Protein AF-A0A9D9EHE6-F1 (afdb_monomer_lite)

Structure (mmCIF, N/CA/C/O backbone):
data_AF-A0A9D9EHE6-F1
#
_entry.id   AF-A0A9D9EHE6-F1
#
loop_
_atom_site.group_PDB
_atom_site.id
_atom_site.type_symbol
_atom_site.label_atom_id
_atom_site.label_alt_id
_atom_site.label_comp_id
_atom_site.label_asym_id
_atom_site.label_entity_id
_atom_site.label_seq_id
_atom_site.pdbx_PDB_ins_code
_atom_site.Cartn_x
_atom_site.Cartn_y
_atom_site.Cartn_z
_atom_site.occupancy
_atom_site.B_iso_or_equiv
_atom_site.auth_seq_id
_atom_site.auth_comp_id
_atom_site.auth_asym_id
_atom_site.auth_atom_id
_atom_site.pdbx_PDB_model_num
ATOM 1 N N . SER A 1 1 ? -7.968 -6.931 4.439 1.00 88.50 1 SER A N 1
ATOM 2 C CA . SER A 1 1 ? -8.649 -7.678 3.359 1.00 88.50 1 SER A CA 1
ATOM 3 C C . SER A 1 1 ? -9.448 -8.813 3.971 1.00 88.50 1 SER A C 1
ATOM 5 O O . SER A 1 1 ? -9.457 -8.929 5.190 1.00 88.50 1 SER A O 1
ATOM 7 N N . GLU A 1 2 ? -10.095 -9.658 3.167 1.00 90.81 2 GLU A N 1
ATOM 8 C CA . GLU A 1 2 ? -10.787 -10.851 3.674 1.00 90.81 2 GLU A CA 1
ATOM 9 C C . GLU A 1 2 ? -9.876 -11.668 4.615 1.00 90.81 2 GLU A C 1
ATOM 11 O O . GLU A 1 2 ? -8.688 -11.856 4.326 1.00 90.81 2 GLU A O 1
ATOM 16 N N . GLY A 1 3 ? -10.425 -12.082 5.763 1.00 89.69 3 GLY A N 1
ATOM 17 C CA . GLY A 1 3 ? -9.727 -12.850 6.801 1.00 89.69 3 GLY A CA 1
ATOM 18 C C . GLY A 1 3 ? -8.759 -12.060 7.694 1.00 89.69 3 GLY A C 1
ATOM 19 O O . GLY A 1 3 ? -8.205 -12.636 8.627 1.00 89.69 3 GLY A O 1
ATOM 20 N N . GLU A 1 4 ? -8.548 -10.767 7.442 1.00 89.81 4 GLU A N 1
ATOM 21 C CA . GLU A 1 4 ? -7.688 -9.909 8.265 1.00 89.81 4 GLU A CA 1
ATOM 22 C C . GLU A 1 4 ? -8.511 -9.095 9.273 1.00 89.81 4 GLU A C 1
ATOM 24 O O . GLU A 1 4 ? -9.650 -8.731 8.973 1.00 89.81 4 GLU A O 1
ATOM 29 N N . PRO A 1 5 ? -7.950 -8.768 10.453 1.00 90.06 5 PRO A N 1
ATOM 30 C CA . PRO A 1 5 ? -8.651 -7.954 11.437 1.00 90.06 5 PRO A CA 1
ATOM 31 C C . PRO A 1 5 ? -8.950 -6.555 10.891 1.00 90.06 5 PRO A C 1
ATOM 33 O O . PRO A 1 5 ? -8.121 -5.938 10.210 1.00 90.06 5 PRO A O 1
ATOM 36 N N . PHE A 1 6 ? -10.130 -6.039 11.232 1.00 91.25 6 PHE A N 1
ATOM 37 C CA . PHE A 1 6 ? -10.508 -4.672 10.907 1.00 91.25 6 PHE A CA 1
ATOM 38 C C . PHE A 1 6 ? -9.662 -3.656 11.671 1.00 91.25 6 PHE A C 1
ATOM 40 O O . PHE A 1 6 ? -9.198 -3.893 12.787 1.00 91.25 6 PHE A O 1
ATOM 47 N N . ARG A 1 7 ? -9.482 -2.494 11.043 1.00 88.94 7 ARG A N 1
ATOM 48 C CA . ARG A 1 7 ? -8.862 -1.322 11.655 1.00 88.94 7 ARG A CA 1
ATOM 49 C C . ARG A 1 7 ? -9.944 -0.313 11.979 1.00 88.94 7 ARG A C 1
ATOM 51 O O . ARG A 1 7 ? -10.607 0.201 11.079 1.00 88.94 7 ARG A O 1
ATOM 58 N N . GLU A 1 8 ? -10.105 -0.045 13.263 1.00 90.00 8 GLU A N 1
ATOM 59 C CA . GLU A 1 8 ? -11.092 0.909 13.744 1.00 90.00 8 GLU A CA 1
ATOM 60 C C . GLU A 1 8 ? -10.728 2.350 13.355 1.00 90.00 8 GLU A C 1
ATOM 62 O O . GLU A 1 8 ? -9.567 2.689 13.124 1.00 90.00 8 GLU A O 1
ATOM 67 N N . GLY A 1 9 ? -11.741 3.216 13.283 1.00 86.56 9 GLY A N 1
ATOM 68 C CA . GLY A 1 9 ? -11.553 4.658 13.098 1.00 86.56 9 GLY A CA 1
ATOM 69 C C . GLY A 1 9 ? -11.189 5.112 11.680 1.00 86.56 9 GLY A C 1
ATOM 70 O O . GLY A 1 9 ? -10.895 6.291 11.492 1.00 86.56 9 GLY A O 1
ATOM 71 N N . LEU A 1 10 ? -11.216 4.220 10.682 1.00 86.56 10 LEU A N 1
ATOM 72 C CA . LEU A 1 10 ? -10.920 4.569 9.283 1.00 86.56 10 LEU A CA 1
ATOM 73 C C . LEU A 1 10 ? -12.165 4.917 8.450 1.00 86.56 10 LEU A C 1
ATOM 75 O O . LEU A 1 10 ? -12.055 5.634 7.455 1.00 86.56 10 LEU A O 1
ATOM 79 N N . VAL A 1 11 ? -13.348 4.448 8.854 1.00 88.25 11 VAL A N 1
ATOM 80 C CA . VAL A 1 11 ? -14.632 4.813 8.235 1.00 88.25 11 VAL A CA 1
ATOM 81 C C . VAL A 1 11 ? -15.223 5.981 9.018 1.00 88.25 11 VAL A C 1
ATOM 83 O O . VAL A 1 11 ? -15.532 5.852 10.200 1.00 88.25 11 VAL A O 1
ATOM 86 N N . LEU A 1 12 ? -15.339 7.142 8.372 1.00 87.88 12 LEU A N 1
ATOM 87 C CA . LEU A 1 12 ? -15.741 8.391 9.021 1.00 87.88 12 LEU A CA 1
ATOM 88 C C . LEU A 1 12 ? -17.043 8.928 8.426 1.00 87.88 12 LEU A C 1
ATOM 90 O O . LEU A 1 12 ? -17.148 9.105 7.210 1.00 87.88 12 LEU A O 1
ATOM 94 N N . ASP A 1 13 ? -18.004 9.267 9.288 1.00 87.00 13 ASP A N 1
ATOM 95 C CA . ASP A 1 13 ? -19.192 10.010 8.871 1.00 87.00 13 ASP A CA 1
ATOM 96 C C . ASP A 1 13 ? -18.834 11.482 8.616 1.00 87.00 13 ASP A C 1
ATOM 98 O O . ASP A 1 13 ? -18.134 12.137 9.391 1.00 87.00 13 ASP A O 1
ATOM 102 N N . ARG A 1 14 ? -19.324 12.005 7.493 1.00 88.06 14 ARG A N 1
ATOM 103 C CA . ARG A 1 14 ? -19.120 13.388 7.046 1.00 88.06 14 ARG A CA 1
ATOM 104 C C . ARG A 1 14 ? -20.412 14.204 7.066 1.00 88.06 14 ARG A C 1
ATOM 106 O O . ARG A 1 14 ? -20.397 15.366 6.657 1.00 88.06 14 ARG A O 1
ATOM 113 N N . LYS A 1 15 ? -21.539 13.616 7.477 1.00 89.38 15 LYS A N 1
ATOM 114 C CA . LYS A 1 15 ? -22.827 14.308 7.568 1.00 89.38 15 LYS A CA 1
ATOM 115 C C . LYS A 1 15 ? -22.874 15.165 8.825 1.00 89.38 15 LYS A C 1
ATOM 117 O O . LYS A 1 15 ? -22.524 14.719 9.910 1.00 89.38 15 LYS A O 1
ATOM 122 N N . ALA A 1 16 ? -23.366 16.397 8.692 1.00 86.50 16 ALA A N 1
ATOM 123 C CA . ALA A 1 16 ? -23.604 17.259 9.845 1.00 86.50 16 ALA A CA 1
ATOM 124 C C . ALA A 1 16 ? -24.513 16.539 10.870 1.00 86.50 16 ALA A C 1
ATOM 126 O O . ALA A 1 16 ? -25.533 15.977 10.462 1.00 86.50 16 ALA A O 1
ATOM 127 N N . PRO A 1 17 ? -24.189 16.555 12.178 1.00 90.62 17 PRO A N 1
ATOM 128 C CA . PRO A 1 17 ? -23.197 17.407 12.843 1.00 90.62 17 PRO A CA 1
ATOM 129 C C . PRO A 1 17 ? -21.784 16.802 12.985 1.00 90.62 17 PRO A C 1
ATOM 131 O O . PRO A 1 17 ? -20.968 17.384 13.697 1.00 90.62 17 PRO A O 1
ATOM 134 N N . ALA A 1 18 ? -21.481 15.659 12.360 1.00 89.00 18 ALA A N 1
ATOM 135 C CA . ALA A 1 18 ? -20.171 15.019 12.467 1.00 89.00 18 ALA A CA 1
ATOM 136 C C . ALA A 1 18 ? -19.052 15.929 11.929 1.00 89.00 18 ALA A C 1
ATOM 138 O O . ALA A 1 18 ? -19.179 16.552 10.871 1.00 89.00 18 ALA A O 1
ATOM 139 N N . LEU A 1 19 ? -17.946 15.998 12.672 1.00 87.81 19 LEU A N 1
ATOM 140 C CA . LEU A 1 19 ? -16.736 16.722 12.293 1.00 87.81 19 LEU A CA 1
ATOM 141 C C . LEU A 1 19 ? -15.590 15.727 12.138 1.00 87.81 19 LEU A C 1
ATOM 143 O O . LEU A 1 19 ? -15.353 14.905 13.020 1.00 87.81 19 LEU A O 1
ATOM 147 N N . VAL A 1 20 ? -14.859 15.837 11.029 1.00 86.94 20 VAL A N 1
ATOM 148 C CA . VAL A 1 20 ? -13.653 15.046 10.778 1.00 86.94 20 VAL A CA 1
ATOM 149 C C . VAL A 1 20 ? -12.431 15.871 11.159 1.00 86.94 20 VAL A C 1
ATOM 151 O O . VAL A 1 20 ? -12.185 16.934 10.585 1.00 86.94 20 VAL A O 1
ATOM 154 N N . SER A 1 21 ? -11.657 15.370 12.119 1.00 84.62 21 SER A N 1
ATOM 155 C CA . SER A 1 21 ? -10.369 15.951 12.491 1.00 84.62 21 SER A CA 1
ATOM 156 C C . SER A 1 21 ? -9.327 15.606 11.435 1.00 84.62 21 SER A C 1
ATOM 158 O O . SER A 1 21 ? -8.987 14.440 11.252 1.00 84.62 21 SER A O 1
ATOM 160 N N . ILE A 1 22 ? -8.810 16.623 10.749 1.00 81.31 22 ILE A N 1
ATOM 161 C CA . ILE A 1 22 ? -7.731 16.461 9.773 1.00 81.31 22 ILE A CA 1
ATOM 162 C C . ILE A 1 22 ? -6.432 16.909 10.445 1.00 81.31 22 ILE A C 1
ATOM 164 O O . ILE A 1 22 ? -6.321 18.084 10.812 1.00 81.31 22 ILE A O 1
ATOM 168 N N . PRO A 1 23 ? -5.459 16.008 10.650 1.00 81.38 23 PRO A N 1
ATOM 169 C CA . PRO A 1 23 ? -4.185 16.393 11.228 1.00 81.38 23 PRO A CA 1
ATOM 170 C C . PRO A 1 23 ? -3.407 17.282 10.245 1.00 81.38 23 PRO A C 1
ATOM 172 O O . PRO A 1 23 ? -3.470 17.101 9.032 1.00 81.38 23 PRO A O 1
ATOM 175 N N . TYR A 1 24 ? -2.662 18.254 10.774 1.00 84.75 24 TYR A N 1
ATOM 17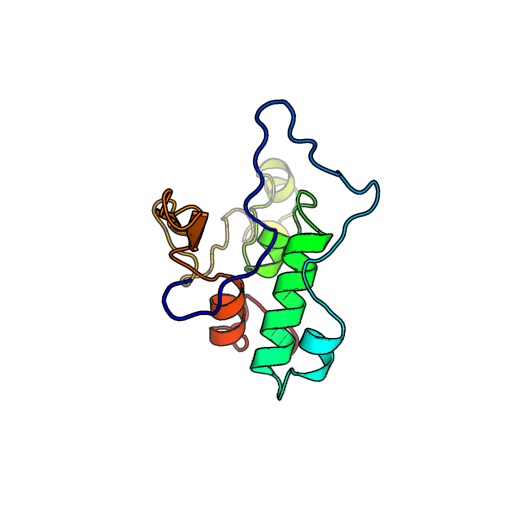6 C CA . TYR A 1 24 ? -1.803 19.138 9.971 1.00 84.75 24 TYR A CA 1
ATOM 177 C C . TYR A 1 24 ? -0.430 18.516 9.654 1.00 84.75 24 TYR A C 1
ATOM 179 O O . TYR A 1 24 ? 0.348 19.091 8.898 1.00 84.75 24 TYR A O 1
ATOM 187 N N . VAL A 1 25 ? -0.131 17.355 10.244 1.00 85.56 25 VAL A N 1
ATOM 188 C CA . VAL A 1 25 ? 1.049 16.524 9.973 1.00 85.56 25 VAL A CA 1
ATOM 189 C C . VAL A 1 25 ? 0.555 15.146 9.562 1.00 85.56 25 VAL A C 1
ATOM 191 O O . VAL A 1 25 ? -0.417 14.654 10.138 1.00 85.56 25 VAL A O 1
ATOM 194 N N . SER A 1 26 ? 1.225 14.518 8.598 1.00 85.25 26 SER A N 1
ATOM 195 C CA . SER A 1 26 ? 0.954 13.129 8.234 1.00 85.25 26 SER A CA 1
ATOM 196 C C . SER A 1 26 ? 1.043 12.219 9.461 1.00 85.25 26 SER A C 1
ATOM 198 O O . SER A 1 26 ? 1.992 12.300 10.243 1.00 85.25 26 SER A O 1
ATOM 200 N N . GLY A 1 27 ? 0.038 11.364 9.629 1.00 86.75 27 GLY A N 1
ATOM 201 C CA . GLY A 1 27 ? -0.057 10.408 10.727 1.00 86.75 27 GLY A CA 1
ATOM 202 C C . GLY A 1 27 ? -0.103 8.969 10.226 1.00 86.75 27 GLY A C 1
ATOM 203 O O . GLY A 1 27 ? -0.087 8.710 9.025 1.00 86.75 27 GLY A O 1
ATOM 204 N N . THR A 1 28 ? -0.182 8.033 11.165 1.00 91.12 28 THR A N 1
ATOM 205 C CA . THR A 1 28 ? -0.376 6.607 10.894 1.00 91.12 28 THR A CA 1
ATOM 206 C C . THR A 1 28 ? -1.422 6.045 11.854 1.00 91.12 28 THR A C 1
ATOM 208 O O . THR A 1 28 ? -1.554 6.528 12.978 1.00 91.12 28 THR A O 1
ATOM 211 N N . SER A 1 29 ? -2.172 5.039 11.404 1.00 90.81 29 SER A N 1
ATOM 212 C CA . SER A 1 29 ? -3.060 4.226 12.240 1.00 90.81 29 SER A CA 1
ATOM 213 C C . SER A 1 29 ? -2.290 3.247 13.131 1.00 90.81 29 SER A C 1
ATOM 215 O O . SER A 1 29 ? -2.878 2.610 14.003 1.00 90.81 29 SER A O 1
ATOM 217 N N . VAL A 1 30 ? -0.979 3.099 12.914 1.00 93.06 30 VAL A N 1
ATOM 218 C CA . VAL A 1 30 ? -0.120 2.194 13.676 1.00 93.06 30 VAL A CA 1
ATOM 219 C C . VAL A 1 30 ? 0.122 2.723 15.088 1.00 93.06 30 VAL A C 1
ATOM 221 O O . VAL A 1 30 ? 0.542 3.863 15.279 1.00 93.06 30 VAL A O 1
ATOM 224 N N . THR A 1 31 ? -0.111 1.867 16.082 1.00 93.38 31 THR A N 1
ATOM 225 C CA . THR A 1 31 ? 0.109 2.163 17.503 1.00 93.38 31 THR A CA 1
ATOM 226 C C . THR A 1 31 ? 1.406 1.534 18.019 1.00 93.38 31 THR A C 1
ATOM 228 O O . THR A 1 31 ? 1.970 0.628 17.403 1.00 93.38 31 THR A O 1
ATOM 231 N N . GLU A 1 32 ? 1.873 1.972 19.190 1.00 95.50 32 GLU A N 1
ATOM 232 C CA . GLU A 1 32 ? 3.025 1.350 19.863 1.00 95.50 32 GLU A CA 1
ATOM 233 C C . GLU A 1 32 ? 2.781 -0.130 20.190 1.00 95.50 32 GLU A C 1
ATOM 235 O O . GLU A 1 32 ? 3.694 -0.943 20.071 1.00 95.50 32 GLU A O 1
ATOM 240 N N . GLU A 1 33 ? 1.545 -0.495 20.545 1.00 95.44 33 GLU A N 1
ATOM 241 C CA . GLU A 1 33 ? 1.156 -1.886 20.797 1.00 95.44 33 GLU A CA 1
ATOM 242 C C . GLU A 1 33 ? 1.295 -2.740 19.537 1.00 95.44 33 GLU A C 1
ATOM 244 O O . GLU A 1 33 ? 1.836 -3.839 19.596 1.00 9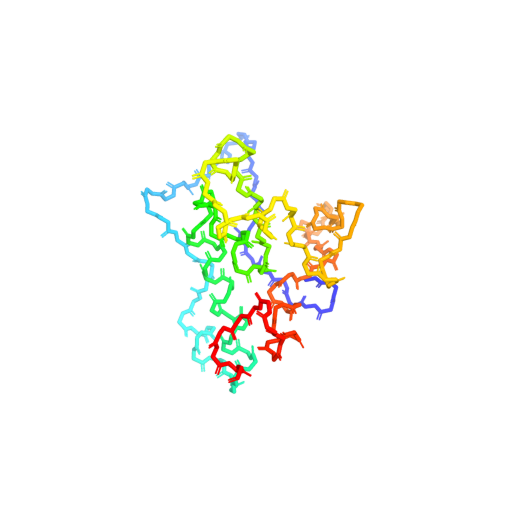5.44 33 GLU A O 1
ATOM 249 N N . MET A 1 34 ? 0.884 -2.214 18.379 1.00 94.19 34 MET A N 1
ATOM 250 C CA . MET A 1 34 ? 1.075 -2.906 17.108 1.00 94.19 34 MET A CA 1
ATOM 251 C C . MET A 1 34 ? 2.553 -3.127 16.801 1.00 94.19 34 MET A C 1
ATOM 253 O O . MET A 1 34 ? 2.922 -4.213 16.370 1.00 94.19 34 MET A O 1
ATOM 257 N N . ILE A 1 35 ? 3.400 -2.123 17.045 1.00 95.50 35 ILE A N 1
ATOM 258 C CA . ILE A 1 35 ? 4.851 -2.240 16.858 1.00 95.50 35 ILE A CA 1
ATOM 259 C C . ILE A 1 35 ? 5.416 -3.308 17.803 1.00 95.50 35 ILE A C 1
ATOM 261 O O . ILE A 1 35 ?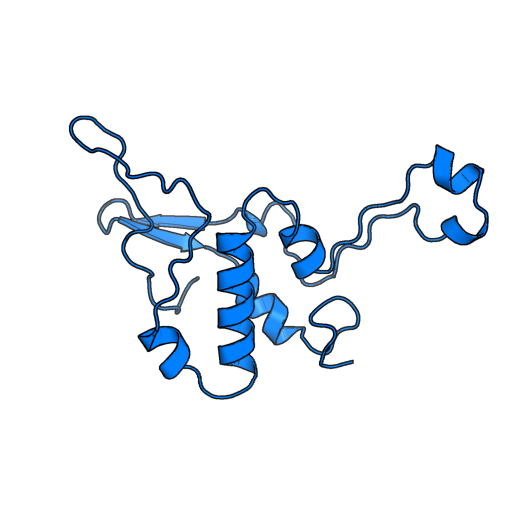 6.113 -4.216 17.354 1.00 95.50 35 ILE A O 1
ATOM 265 N N . GLY A 1 36 ? 5.080 -3.241 19.093 1.00 96.62 36 GLY A N 1
ATOM 266 C CA . GLY A 1 36 ? 5.531 -4.204 20.101 1.00 96.62 36 GLY A CA 1
ATOM 267 C C . GLY A 1 36 ? 4.976 -5.620 19.910 1.00 96.62 36 GLY A C 1
ATOM 268 O O . GLY A 1 36 ? 5.575 -6.573 20.403 1.00 96.62 36 GLY A O 1
ATOM 269 N N . GLY A 1 37 ? 3.857 -5.756 19.195 1.00 94.69 37 GLY A N 1
ATOM 270 C CA . GLY A 1 37 ? 3.213 -7.026 18.877 1.00 94.69 37 GLY A CA 1
ATOM 271 C C . GLY A 1 37 ? 3.751 -7.726 17.629 1.00 94.69 37 GLY A C 1
ATOM 272 O O . GLY A 1 37 ? 3.442 -8.899 17.439 1.00 94.69 37 GLY A O 1
ATOM 273 N N . THR A 1 38 ? 4.546 -7.052 16.789 1.00 95.56 38 THR A N 1
ATOM 274 C CA . THR A 1 38 ? 5.132 -7.695 15.600 1.00 95.56 38 THR A CA 1
ATOM 275 C C . THR A 1 38 ? 6.184 -8.737 15.965 1.00 95.56 38 THR A C 1
ATOM 277 O O . THR A 1 38 ? 7.027 -8.530 16.840 1.00 95.56 38 THR A O 1
ATOM 280 N N . SER A 1 39 ? 6.169 -9.860 15.250 1.00 95.56 39 SER A N 1
ATOM 281 C CA . SER A 1 39 ? 7.138 -10.938 15.381 1.00 95.56 39 SER A CA 1
ATOM 282 C C . SER A 1 39 ? 7.721 -11.333 14.026 1.00 95.56 39 SER A C 1
ATOM 284 O O . SER A 1 39 ? 7.025 -11.705 13.084 1.00 95.56 39 SER A O 1
ATOM 286 N N . GLY A 1 40 ? 9.049 -11.286 13.930 1.00 95.19 40 GLY A N 1
ATOM 287 C CA . GLY A 1 40 ? 9.765 -11.686 12.723 1.00 95.19 40 GLY A CA 1
ATOM 288 C C . GLY A 1 40 ? 9.683 -10.674 11.578 1.00 95.19 40 GLY A C 1
ATOM 289 O O . GLY A 1 40 ? 9.146 -9.572 11.696 1.00 95.19 40 GLY A O 1
ATOM 290 N N . ILE A 1 41 ? 10.297 -11.049 10.457 1.00 94.56 41 ILE A N 1
ATOM 291 C CA . ILE A 1 41 ? 10.545 -10.146 9.328 1.00 94.56 41 ILE A CA 1
ATOM 292 C C . ILE A 1 41 ? 9.240 -9.748 8.638 1.00 94.56 41 ILE A C 1
ATOM 294 O O . ILE A 1 41 ? 9.045 -8.575 8.339 1.00 94.56 41 ILE A O 1
ATOM 298 N N . ASP A 1 42 ? 8.347 -10.705 8.410 1.00 95.19 42 ASP A N 1
ATOM 299 C CA . ASP A 1 42 ? 7.180 -10.514 7.547 1.00 95.19 42 ASP A CA 1
ATOM 300 C C . ASP A 1 42 ? 6.152 -9.577 8.176 1.00 95.19 42 ASP A C 1
ATOM 302 O O . ASP A 1 42 ? 5.697 -8.634 7.529 1.00 95.19 42 ASP A O 1
ATOM 306 N N . GLU A 1 43 ? 5.853 -9.775 9.460 1.00 95.00 43 GLU A N 1
ATOM 307 C CA . GLU A 1 43 ? 4.947 -8.905 10.211 1.00 95.00 43 GLU A CA 1
ATOM 308 C C . GLU A 1 43 ? 5.527 -7.495 10.357 1.00 95.00 43 GLU A C 1
ATOM 310 O O . GLU A 1 43 ? 4.827 -6.505 10.135 1.00 95.00 43 GLU A O 1
ATOM 315 N N . THR A 1 44 ? 6.830 -7.397 10.645 1.00 95.50 44 THR A N 1
ATOM 316 C CA . THR A 1 44 ? 7.529 -6.107 10.742 1.00 95.50 44 THR A CA 1
ATOM 317 C C . THR A 1 44 ? 7.507 -5.364 9.404 1.00 95.50 44 THR A C 1
ATOM 319 O O . THR A 1 44 ? 7.248 -4.161 9.362 1.00 95.50 44 THR A O 1
ATOM 322 N N . LEU A 1 45 ? 7.743 -6.068 8.293 1.00 95.62 45 LEU A N 1
ATOM 323 C CA . LEU A 1 45 ? 7.763 -5.485 6.954 1.00 95.62 45 LEU A CA 1
ATOM 324 C C . LEU A 1 45 ? 6.357 -5.054 6.512 1.00 95.62 45 LEU A C 1
ATOM 326 O O . LEU A 1 45 ? 6.199 -3.959 5.971 1.00 95.62 45 LEU A O 1
ATOM 330 N N . ALA A 1 46 ? 5.330 -5.860 6.799 1.00 95.25 46 ALA A N 1
ATOM 331 C CA . ALA A 1 46 ? 3.938 -5.505 6.528 1.00 95.25 46 ALA A CA 1
ATOM 332 C C . ALA A 1 46 ? 3.526 -4.239 7.294 1.00 95.25 46 ALA A C 1
ATOM 334 O O . ALA A 1 46 ? 2.914 -3.337 6.712 1.00 95.25 46 ALA A O 1
ATOM 335 N N . LEU A 1 47 ? 3.902 -4.139 8.576 1.00 95.88 47 LEU A N 1
ATOM 336 C CA . LEU A 1 47 ? 3.629 -2.959 9.393 1.00 95.88 47 LEU A CA 1
ATOM 337 C C . LEU A 1 47 ? 4.396 -1.729 8.886 1.00 95.88 47 LEU A C 1
ATOM 339 O O . LEU A 1 47 ? 3.828 -0.641 8.800 1.00 95.88 47 LEU A O 1
ATOM 343 N N . LEU A 1 48 ? 5.659 -1.898 8.484 1.00 95.62 48 LEU A N 1
ATOM 344 C CA . LEU A 1 48 ? 6.468 -0.828 7.901 1.00 95.62 48 LEU A CA 1
ATOM 345 C C . LEU A 1 48 ? 5.841 -0.267 6.620 1.00 95.62 48 LEU A C 1
ATOM 347 O O . LEU A 1 48 ? 5.722 0.951 6.479 1.00 95.62 48 LEU A O 1
ATOM 351 N N . TYR A 1 49 ? 5.420 -1.128 5.691 1.00 96.25 49 TYR A N 1
ATOM 352 C CA . TYR A 1 49 ? 4.792 -0.675 4.448 1.00 96.25 49 TYR A CA 1
ATOM 353 C C . TYR A 1 49 ? 3.419 -0.048 4.666 1.00 96.25 49 TYR A C 1
ATOM 355 O O . TYR A 1 49 ? 3.060 0.870 3.927 1.00 96.25 49 TYR A O 1
ATOM 363 N N . LEU A 1 50 ? 2.688 -0.459 5.705 1.00 95.50 50 LEU A N 1
ATOM 364 C CA . LEU A 1 50 ? 1.480 0.245 6.111 1.00 95.50 50 LEU A CA 1
ATOM 365 C C . LEU A 1 50 ? 1.789 1.666 6.599 1.00 95.50 50 LEU A C 1
ATOM 367 O O . LEU A 1 50 ? 1.176 2.613 6.110 1.00 95.50 50 LEU A O 1
ATOM 371 N N . MET A 1 51 ? 2.761 1.835 7.502 1.00 95.44 51 MET A N 1
ATOM 372 C CA . MET A 1 51 ? 3.155 3.169 7.976 1.00 95.44 51 MET A CA 1
ATOM 373 C C . MET A 1 51 ? 3.583 4.062 6.811 1.00 95.44 51 MET A C 1
ATOM 375 O O . MET A 1 51 ? 3.166 5.212 6.726 1.00 95.44 51 MET A O 1
ATOM 379 N N . ARG A 1 52 ? 4.376 3.532 5.871 1.00 95.75 52 ARG A N 1
ATOM 380 C CA . ARG A 1 52 ? 4.782 4.271 4.666 1.00 95.75 52 ARG A CA 1
ATOM 381 C C . ARG A 1 52 ? 3.590 4.667 3.801 1.00 95.75 52 ARG A C 1
ATOM 383 O O . ARG A 1 52 ? 3.551 5.798 3.326 1.00 95.75 52 ARG A O 1
ATOM 390 N N . GLN A 1 53 ? 2.635 3.760 3.598 1.00 94.44 53 GLN A N 1
ATOM 391 C CA . GLN A 1 53 ? 1.426 4.037 2.827 1.00 94.44 53 GLN A CA 1
ATOM 392 C C . GLN A 1 53 ? 0.625 5.196 3.433 1.00 94.44 53 GLN A C 1
ATOM 394 O O . GLN A 1 53 ? 0.144 6.050 2.692 1.00 94.44 53 GLN A O 1
ATOM 399 N N . GLU A 1 54 ? 0.473 5.218 4.754 1.00 93.25 54 GLU A N 1
ATOM 400 C CA . GLU A 1 54 ? -0.326 6.224 5.456 1.00 93.25 54 GLU A CA 1
ATOM 401 C C . GLU A 1 54 ? 0.406 7.565 5.582 1.00 93.25 54 GLU A C 1
ATOM 403 O O . GLU A 1 54 ? -0.168 8.611 5.288 1.00 93.25 54 GLU A O 1
ATOM 408 N N . ILE A 1 55 ? 1.689 7.541 5.950 1.00 93.56 55 ILE A N 1
ATOM 409 C CA . ILE A 1 55 ? 2.486 8.755 6.166 1.00 93.56 55 ILE A CA 1
ATOM 410 C C . ILE A 1 55 ? 2.761 9.475 4.844 1.00 93.56 55 ILE A C 1
ATOM 412 O O . ILE A 1 55 ? 2.643 10.696 4.781 1.00 93.56 55 ILE A O 1
ATOM 416 N N . PHE A 1 56 ? 3.101 8.728 3.789 1.00 93.19 56 PHE A N 1
ATOM 417 C CA . PHE A 1 56 ? 3.441 9.282 2.474 1.00 93.19 56 PHE A CA 1
ATOM 418 C C . PHE A 1 56 ? 2.249 9.295 1.512 1.00 93.19 56 PHE A C 1
ATOM 420 O O . PHE A 1 56 ? 2.419 9.242 0.284 1.00 93.19 56 PHE A O 1
ATOM 427 N N . PHE A 1 57 ? 1.028 9.325 2.048 1.00 89.44 57 PHE A N 1
ATOM 428 C CA . PHE A 1 57 ? -0.164 9.426 1.223 1.00 89.44 57 PHE A CA 1
ATOM 429 C C . PHE A 1 57 ? -0.107 10.714 0.387 1.00 89.44 57 PHE A C 1
ATOM 431 O O . PHE A 1 57 ? 0.256 11.776 0.881 1.00 89.44 57 PHE A O 1
ATOM 438 N N . ALA A 1 58 ? -0.439 10.610 -0.902 1.00 87.81 58 ALA A N 1
ATOM 439 C CA . ALA A 1 58 ? -0.301 11.681 -1.899 1.00 87.81 58 ALA A CA 1
ATOM 440 C C . ALA A 1 58 ? 1.138 12.165 -2.213 1.00 87.81 58 ALA A C 1
ATOM 442 O O . ALA A 1 58 ? 1.299 13.093 -3.000 1.00 87.81 58 ALA A O 1
ATOM 443 N N . GLU A 1 59 ? 2.190 11.502 -1.719 1.00 90.81 59 GLU A N 1
ATOM 444 C CA . GLU A 1 59 ? 3.590 11.855 -2.032 1.00 90.81 59 GLU A CA 1
ATOM 445 C C . GLU A 1 59 ? 4.213 11.008 -3.160 1.00 90.81 59 GLU A C 1
ATOM 447 O O . GLU A 1 59 ? 5.424 11.023 -3.382 1.00 90.81 59 GLU A O 1
ATOM 452 N N . GLY A 1 60 ? 3.412 10.196 -3.856 1.00 88.94 60 GLY A N 1
ATOM 453 C CA . GLY A 1 60 ? 3.880 9.346 -4.960 1.00 88.94 60 GLY A CA 1
ATOM 454 C C . GLY A 1 60 ? 4.795 8.184 -4.542 1.00 88.94 60 GLY A C 1
ATOM 455 O O . GLY A 1 60 ? 5.246 7.420 -5.393 1.00 88.94 60 GLY A O 1
ATOM 456 N N . ARG A 1 61 ? 5.048 7.990 -3.240 1.00 93.25 61 ARG A N 1
ATOM 457 C CA . ARG A 1 61 ? 5.920 6.914 -2.734 1.00 93.25 61 ARG A CA 1
ATOM 458 C C . ARG A 1 61 ? 5.351 5.520 -2.953 1.00 93.25 61 ARG A C 1
ATOM 460 O O . ARG A 1 61 ? 6.120 4.584 -3.151 1.00 93.25 61 ARG A O 1
ATOM 467 N N . ARG A 1 62 ? 4.022 5.387 -2.994 1.00 94.69 62 ARG A N 1
ATOM 468 C CA . ARG A 1 62 ? 3.362 4.084 -3.134 1.00 94.69 62 ARG A CA 1
ATOM 469 C C . ARG A 1 62 ? 3.695 3.373 -4.448 1.00 94.69 62 ARG A C 1
ATOM 471 O O . ARG A 1 62 ? 3.822 2.158 -4.448 1.00 94.69 62 ARG A O 1
ATOM 478 N N . VAL A 1 63 ? 3.886 4.124 -5.534 1.00 93.12 63 VAL A N 1
ATOM 479 C CA . VAL A 1 63 ? 4.282 3.576 -6.844 1.00 93.12 63 VAL A CA 1
ATOM 480 C C . VAL A 1 63 ? 5.630 2.860 -6.727 1.00 93.12 63 VAL A C 1
ATOM 482 O O . VAL A 1 63 ? 5.757 1.710 -7.133 1.00 93.12 63 VAL A O 1
ATOM 485 N N . ALA A 1 64 ? 6.603 3.506 -6.080 1.00 92.44 64 ALA A N 1
ATOM 486 C CA . ALA A 1 64 ? 7.926 2.933 -5.857 1.00 92.44 64 ALA A CA 1
ATOM 487 C C . ALA A 1 64 ? 7.910 1.778 -4.841 1.00 92.44 64 ALA A C 1
ATOM 489 O O . ALA A 1 64 ? 8.592 0.782 -5.059 1.00 92.44 64 ALA A O 1
ATOM 490 N N . ASP A 1 65 ? 7.120 1.878 -3.765 1.00 94.75 65 ASP A N 1
ATOM 491 C CA . ASP A 1 65 ? 6.982 0.801 -2.769 1.00 94.75 65 ASP A CA 1
ATOM 492 C C . ASP A 1 65 ? 6.436 -0.495 -3.378 1.00 94.75 65 ASP A C 1
ATOM 494 O O . ASP A 1 65 ? 6.813 -1.582 -2.951 1.00 94.75 65 ASP A O 1
ATOM 498 N N . LEU A 1 66 ? 5.569 -0.370 -4.385 1.00 95.38 66 LEU A N 1
ATOM 499 C CA . LEU A 1 66 ? 5.001 -1.482 -5.146 1.00 95.38 66 LEU A CA 1
ATOM 500 C C . LEU A 1 66 ? 5.911 -1.982 -6.274 1.00 95.38 66 LEU A C 1
ATOM 502 O O . LEU A 1 66 ? 5.520 -2.893 -6.996 1.00 95.38 66 LEU A O 1
ATOM 506 N N . GLY A 1 67 ? 7.092 -1.386 -6.451 1.00 94.00 67 GLY A N 1
ATOM 507 C CA . GLY A 1 67 ? 8.044 -1.765 -7.493 1.00 94.00 67 GLY A CA 1
ATOM 508 C C . GLY A 1 67 ? 7.688 -1.267 -8.895 1.00 94.00 67 GLY A C 1
ATOM 509 O O . GLY A 1 67 ? 8.359 -1.631 -9.857 1.00 94.00 67 GLY A O 1
ATOM 510 N N . ILE A 1 68 ? 6.668 -0.415 -9.034 1.00 94.44 68 ILE A N 1
ATOM 511 C CA . ILE A 1 68 ? 6.275 0.150 -10.328 1.00 94.44 68 ILE A CA 1
ATOM 512 C C . ILE A 1 68 ? 7.305 1.206 -10.743 1.00 94.44 68 ILE A C 1
ATOM 514 O O . ILE A 1 68 ? 7.611 2.130 -9.981 1.00 94.44 68 ILE A O 1
ATOM 518 N N . ARG A 1 69 ? 7.825 1.101 -11.970 1.00 93.19 69 ARG A N 1
ATOM 519 C CA . ARG A 1 69 ? 8.721 2.103 -12.568 1.00 93.19 69 ARG A CA 1
ATOM 520 C C . ARG A 1 69 ? 8.030 2.764 -13.749 1.00 93.19 69 ARG A C 1
ATOM 522 O O . ARG A 1 69 ? 7.588 2.091 -14.677 1.00 93.19 69 ARG A O 1
ATOM 529 N N . LEU A 1 70 ? 7.925 4.087 -13.686 1.00 92.62 70 LEU A N 1
ATOM 530 C CA . LEU A 1 70 ? 7.364 4.886 -14.770 1.00 92.62 70 LEU A CA 1
ATOM 531 C C . LEU A 1 70 ? 8.417 5.085 -15.868 1.00 92.62 70 LEU A C 1
ATOM 533 O O . LEU A 1 70 ? 9.599 5.218 -15.537 1.00 92.62 70 LEU A O 1
ATOM 537 N N . PRO A 1 71 ? 7.999 5.119 -17.143 1.00 94.12 71 PRO A N 1
ATOM 538 C CA . PRO A 1 71 ? 8.919 5.300 -18.250 1.00 94.12 71 PRO A CA 1
ATOM 539 C C . PRO A 1 71 ? 9.541 6.698 -18.226 1.00 94.12 71 PRO A C 1
ATOM 541 O O . PRO A 1 71 ? 8.912 7.680 -17.821 1.00 94.12 71 PRO A O 1
ATOM 544 N N . VAL A 1 72 ? 10.780 6.783 -18.694 1.00 92.56 72 VAL A N 1
ATOM 545 C CA . VAL A 1 72 ? 11.469 8.037 -18.994 1.00 92.56 72 VAL A CA 1
ATOM 546 C C . VAL A 1 72 ? 10.760 8.721 -20.161 1.00 92.56 72 VAL A C 1
ATOM 548 O O . VAL A 1 72 ? 10.260 8.067 -21.077 1.00 92.56 72 VAL A O 1
ATOM 551 N N . CYS A 1 73 ? 10.717 10.053 -20.140 1.00 92.19 73 CYS A N 1
ATOM 552 C CA . CYS A 1 73 ? 10.144 10.824 -21.235 1.00 92.19 73 CYS A CA 1
ATOM 553 C C . CYS A 1 73 ? 10.865 10.505 -22.554 1.00 92.19 73 CYS A C 1
ATOM 555 O O . CYS A 1 73 ? 12.095 10.520 -22.609 1.00 92.19 73 CYS A O 1
ATOM 557 N N . GLU A 1 74 ? 10.114 10.294 -23.639 1.00 90.44 74 GLU A N 1
ATOM 558 C CA . GLU A 1 74 ? 10.676 9.977 -24.961 1.00 90.44 74 GLU A CA 1
ATOM 559 C C . GLU A 1 74 ? 11.719 11.008 -25.416 1.00 90.44 74 GLU A C 1
ATOM 561 O O . GLU A 1 74 ? 12.740 10.650 -25.999 1.00 90.44 74 GLU A O 1
ATOM 566 N N . VAL A 1 75 ? 11.506 12.292 -25.102 1.00 91.50 75 VAL A N 1
ATOM 567 C CA . VAL A 1 75 ? 12.453 13.371 -25.429 1.00 91.50 75 VAL A CA 1
ATOM 568 C C . VAL A 1 75 ? 13.753 13.236 -24.632 1.00 91.50 75 VAL A C 1
ATOM 570 O O . VAL A 1 75 ? 14.833 13.457 -25.177 1.00 91.50 75 VAL A O 1
ATOM 573 N N . GLU A 1 76 ? 13.682 12.870 -23.352 1.00 89.62 76 GLU A N 1
ATOM 574 C CA . GLU A 1 76 ? 14.870 12.657 -22.516 1.00 89.62 76 GLU A CA 1
ATOM 575 C C . GLU A 1 76 ? 15.634 11.404 -22.959 1.00 89.62 76 GLU A C 1
ATOM 577 O O . GLU A 1 76 ? 16.863 11.439 -23.081 1.00 89.62 76 GLU A O 1
ATOM 582 N N . ALA A 1 77 ? 14.905 10.331 -23.282 1.00 92.00 77 ALA A N 1
ATOM 583 C CA . ALA A 1 77 ? 15.461 9.083 -23.790 1.00 92.00 77 ALA A CA 1
ATOM 584 C C . ALA A 1 77 ? 16.128 9.260 -25.164 1.00 92.00 77 ALA A C 1
ATOM 586 O O . ALA A 1 77 ? 17.239 8.777 -25.374 1.00 92.00 77 ALA A O 1
ATOM 587 N N . ALA A 1 78 ? 15.524 10.033 -26.075 1.00 90.44 78 ALA A N 1
ATOM 588 C CA . ALA A 1 78 ? 16.099 10.331 -27.389 1.00 90.44 78 ALA A CA 1
ATOM 589 C C . ALA A 1 78 ? 17.451 11.062 -27.303 1.00 90.44 78 ALA A C 1
ATOM 591 O O . ALA A 1 78 ? 18.290 10.922 -28.193 1.00 90.44 78 ALA A O 1
ATOM 592 N N . ASN A 1 79 ? 17.674 11.825 -26.229 1.00 92.94 79 ASN A N 1
ATOM 593 C CA . ASN A 1 79 ? 18.920 12.553 -25.987 1.00 92.94 79 ASN A CA 1
ATOM 594 C C . ASN A 1 79 ? 19.915 11.788 -25.093 1.00 92.94 79 ASN A C 1
ATOM 596 O O . ASN A 1 79 ? 21.051 12.236 -24.932 1.00 92.94 79 ASN A O 1
ATOM 600 N N . THR A 1 80 ? 19.521 10.637 -24.536 1.00 92.94 80 THR A N 1
ATOM 601 C CA . THR A 1 80 ? 20.321 9.861 -23.579 1.00 92.94 80 THR A CA 1
ATOM 602 C C . THR A 1 80 ? 20.336 8.382 -23.978 1.00 92.94 80 THR A C 1
ATOM 604 O O . THR A 1 80 ? 19.453 7.634 -23.566 1.00 92.94 80 THR A O 1
ATOM 607 N N . PRO A 1 81 ? 21.348 7.903 -24.729 1.00 89.94 81 PRO A N 1
ATOM 608 C CA . PRO A 1 81 ? 21.381 6.520 -25.220 1.00 89.94 81 PRO A CA 1
ATOM 609 C C . PRO A 1 81 ? 21.281 5.449 -24.125 1.00 89.94 81 PRO A C 1
ATOM 611 O O . PRO A 1 81 ? 20.693 4.398 -24.348 1.00 89.94 81 PRO A O 1
ATOM 614 N N . SER A 1 82 ? 21.804 5.719 -22.924 1.00 92.44 82 SER A N 1
ATOM 615 C CA . SER A 1 82 ? 21.694 4.810 -21.774 1.00 92.44 82 SER A CA 1
ATOM 616 C C . SER A 1 82 ? 20.281 4.711 -21.194 1.00 92.44 82 SER A C 1
ATOM 618 O O . SER A 1 82 ? 20.068 3.923 -20.279 1.00 92.44 82 SER A O 1
ATOM 620 N N . ALA A 1 83 ? 19.340 5.531 -21.671 1.00 89.94 83 ALA A N 1
ATOM 621 C CA . ALA A 1 83 ? 17.953 5.525 -21.237 1.00 89.94 83 ALA A CA 1
ATOM 622 C C . ALA A 1 83 ? 17.005 4.779 -22.192 1.00 89.94 83 ALA A C 1
ATOM 624 O O . ALA A 1 83 ? 15.809 4.712 -21.919 1.00 89.94 83 ALA A O 1
ATOM 625 N N . ALA A 1 84 ? 17.529 4.213 -23.287 1.00 85.00 84 ALA A N 1
ATOM 626 C CA . ALA A 1 84 ? 16.730 3.544 -24.314 1.00 85.00 84 ALA A CA 1
ATOM 627 C C . ALA A 1 84 ? 15.871 2.394 -23.758 1.00 85.00 84 ALA A C 1
ATOM 629 O O . ALA A 1 84 ? 14.748 2.208 -24.215 1.00 85.00 84 ALA A O 1
ATOM 630 N N . ASP A 1 85 ? 16.359 1.688 -22.735 1.00 88.50 85 ASP A N 1
ATOM 631 C CA . ASP A 1 85 ? 15.659 0.553 -22.121 1.00 88.50 85 ASP A CA 1
ATOM 632 C C . ASP A 1 85 ? 14.617 0.970 -21.062 1.00 88.50 85 ASP A C 1
ATOM 634 O O . ASP A 1 85 ? 13.894 0.125 -20.543 1.00 88.50 85 ASP A O 1
ATOM 638 N N . TYR A 1 86 ? 14.506 2.264 -20.730 1.00 91.12 86 TYR A N 1
ATOM 639 C CA . TYR A 1 86 ? 13.587 2.768 -19.695 1.00 91.12 86 TYR A CA 1
ATOM 640 C C . TYR A 1 86 ? 12.390 3.533 -20.270 1.00 91.12 86 TYR A C 1
ATOM 642 O O . TYR A 1 86 ? 11.795 4.352 -19.574 1.00 91.12 86 TYR A O 1
ATOM 650 N N . ILE A 1 87 ? 12.037 3.305 -21.535 1.00 92.44 87 ILE A N 1
ATOM 651 C CA . ILE A 1 87 ? 10.889 3.956 -22.197 1.00 92.44 87 ILE A CA 1
ATOM 652 C C . ILE A 1 87 ? 9.572 3.190 -22.021 1.00 92.44 87 ILE A C 1
ATOM 654 O O . ILE A 1 87 ? 8.511 3.692 -22.385 1.00 92.44 87 ILE A O 1
ATOM 658 N N . GLU A 1 88 ? 9.625 1.992 -21.441 1.00 92.94 88 GLU A N 1
ATOM 659 C CA . GLU A 1 88 ? 8.453 1.191 -21.097 1.00 92.94 88 GLU A CA 1
ATOM 660 C C . GLU A 1 88 ? 8.228 1.188 -19.583 1.00 92.94 88 GLU A C 1
ATOM 662 O O . GLU A 1 88 ? 9.167 1.234 -18.787 1.00 92.94 88 GLU A O 1
ATOM 667 N N . ALA A 1 89 ? 6.959 1.153 -19.174 1.00 93.38 89 ALA A N 1
ATOM 668 C CA . ALA A 1 89 ? 6.617 1.031 -17.766 1.00 93.38 89 ALA A CA 1
ATOM 669 C C . ALA A 1 89 ? 6.936 -0.385 -17.273 1.00 93.38 89 ALA A C 1
ATOM 671 O O . ALA A 1 89 ? 6.505 -1.368 -17.875 1.00 93.38 89 ALA A O 1
ATOM 672 N N . LEU A 1 90 ? 7.607 -0.486 -16.128 1.00 93.56 90 LEU A N 1
ATOM 673 C CA . LEU A 1 90 ? 7.751 -1.751 -15.420 1.00 93.56 90 LEU A CA 1
ATOM 674 C C . LEU A 1 90 ? 6.625 -1.855 -14.397 1.00 93.56 90 LEU A C 1
ATOM 676 O O . LEU A 1 90 ? 6.556 -1.066 -13.453 1.00 93.56 90 LEU A O 1
ATOM 680 N N . ILE A 1 91 ? 5.752 -2.841 -14.585 1.00 94.06 91 ILE A N 1
ATOM 681 C CA . ILE A 1 91 ? 4.677 -3.176 -13.650 1.00 94.06 91 ILE A CA 1
ATOM 682 C C . ILE A 1 91 ? 4.920 -4.611 -13.178 1.00 94.06 91 ILE A C 1
ATOM 684 O O . ILE A 1 91 ? 4.835 -5.527 -14.000 1.00 94.06 91 ILE A O 1
ATOM 688 N N . PRO A 1 92 ? 5.223 -4.835 -11.887 1.00 95.56 92 PRO A N 1
ATOM 689 C CA . PRO A 1 92 ? 5.420 -6.187 -11.381 1.00 95.56 92 PRO A CA 1
ATOM 690 C C . PRO A 1 92 ? 4.178 -7.059 -11.594 1.00 95.56 92 PRO A C 1
ATOM 692 O O . PRO A 1 92 ? 3.045 -6.599 -11.452 1.00 95.56 92 PRO A O 1
ATOM 695 N N . SER A 1 93 ? 4.381 -8.336 -11.916 1.00 95.56 93 SER A N 1
ATOM 696 C CA . SER A 1 93 ? 3.299 -9.256 -12.307 1.00 95.56 93 SER A CA 1
ATOM 697 C C . SER A 1 93 ? 2.281 -9.542 -11.198 1.00 95.56 93 SER A C 1
ATOM 699 O O . SER A 1 93 ? 1.162 -9.961 -11.483 1.00 95.56 93 SER A O 1
ATOM 701 N N . PHE A 1 94 ? 2.655 -9.301 -9.939 1.00 95.44 94 PHE A N 1
ATOM 702 C CA . PHE A 1 94 ? 1.787 -9.435 -8.768 1.00 95.44 94 PHE A CA 1
ATOM 703 C C . PHE A 1 94 ? 0.886 -8.212 -8.522 1.00 95.44 94 PHE A C 1
ATOM 705 O O . PHE A 1 94 ? 0.072 -8.234 -7.598 1.00 95.44 94 PHE A O 1
ATOM 712 N N . ILE A 1 95 ? 1.003 -7.141 -9.317 1.00 96.06 95 ILE A N 1
ATOM 713 C CA . ILE A 1 95 ? 0.068 -6.012 -9.255 1.00 96.06 95 ILE A CA 1
ATOM 714 C C . ILE A 1 95 ? -1.256 -6.422 -9.916 1.00 96.06 95 ILE A C 1
ATOM 716 O O . ILE A 1 95 ? -1.265 -6.790 -11.095 1.00 96.06 95 ILE A O 1
ATOM 720 N N . PRO A 1 96 ? -2.393 -6.354 -9.200 1.00 95.38 96 PRO A N 1
ATOM 721 C CA . PRO A 1 96 ? -3.668 -6.776 -9.755 1.00 95.38 96 PRO A CA 1
ATOM 722 C C . PRO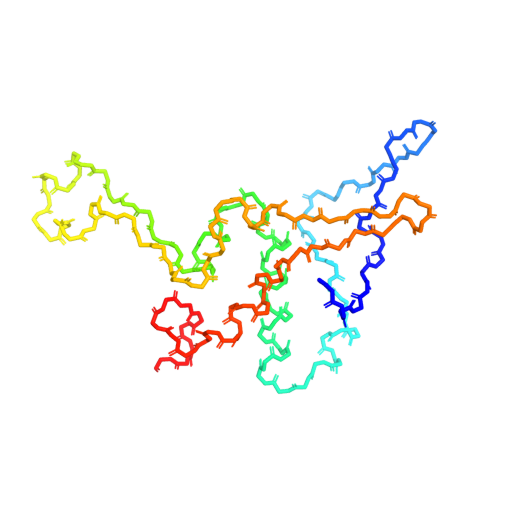 A 1 96 ? -4.127 -5.816 -10.861 1.00 95.38 96 PRO A C 1
ATOM 724 O O . PRO A 1 96 ? -4.207 -4.600 -10.675 1.00 95.38 96 PRO A O 1
ATOM 727 N N . LEU A 1 97 ? -4.451 -6.387 -12.023 1.00 92.25 97 LEU A N 1
ATOM 728 C CA . LEU A 1 97 ? -4.952 -5.662 -13.193 1.00 92.25 97 LEU A CA 1
ATOM 729 C C . LEU A 1 97 ? -6.443 -5.307 -13.045 1.00 92.25 97 LEU A C 1
ATOM 731 O O . LEU A 1 97 ? -7.086 -5.656 -12.056 1.00 92.25 97 LEU A O 1
ATOM 735 N N . ASN A 1 98 ? -7.010 -4.629 -14.051 1.00 93.19 98 ASN A N 1
ATOM 736 C CA . ASN A 1 98 ? -8.442 -4.303 -14.134 1.00 93.19 98 ASN A CA 1
ATOM 737 C C . ASN A 1 98 ? -8.979 -3.566 -12.895 1.00 93.19 98 ASN A C 1
ATOM 739 O O . ASN A 1 98 ? -10.033 -3.919 -12.373 1.00 93.19 98 ASN A O 1
ATOM 743 N N . TYR A 1 99 ? -8.241 -2.557 -12.420 1.00 91.94 99 TYR A N 1
ATOM 744 C CA . TYR A 1 99 ? -8.581 -1.781 -11.218 1.00 91.94 99 TYR A CA 1
ATOM 745 C C . TYR A 1 99 ? -8.650 -2.615 -9.930 1.00 91.94 99 TYR A C 1
ATOM 747 O O . TYR A 1 99 ? -9.245 -2.184 -8.948 1.00 91.94 99 TYR A O 1
ATOM 755 N N . GLY A 1 100 ? -8.022 -3.796 -9.891 1.00 94.06 100 GLY A N 1
ATOM 756 C CA . GLY A 1 100 ? -8.059 -4.656 -8.710 1.00 94.06 100 GLY A CA 1
ATOM 757 C C . GLY A 1 100 ? -7.511 -3.979 -7.451 1.00 94.06 100 GLY A C 1
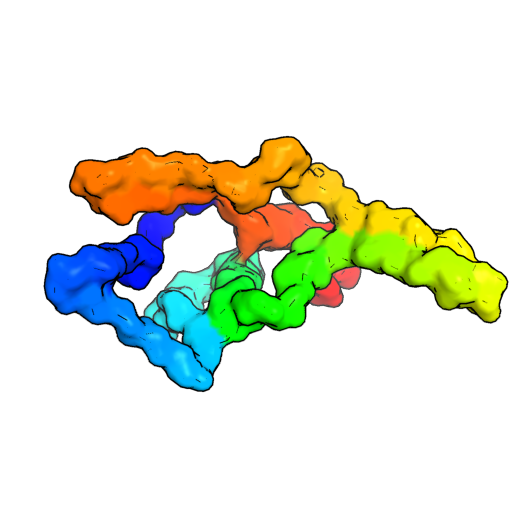ATOM 758 O O . GLY A 1 100 ? -8.039 -4.209 -6.369 1.00 94.06 100 GLY A O 1
ATOM 759 N N . MET A 1 101 ? -6.534 -3.074 -7.584 1.00 92.50 101 MET A N 1
ATOM 760 C CA . MET A 1 101 ? -6.031 -2.279 -6.452 1.00 92.50 101 MET A CA 1
ATOM 761 C C . MET A 1 101 ? -7.106 -1.396 -5.798 1.00 92.50 101 MET A C 1
ATOM 763 O O . MET A 1 101 ? -7.024 -1.147 -4.599 1.00 92.50 101 MET A O 1
ATOM 767 N N . ASP A 1 102 ? -8.112 -0.965 -6.563 1.00 93.75 102 ASP A N 1
ATOM 768 C CA . ASP A 1 102 ? -9.218 -0.119 -6.097 1.00 93.75 102 ASP A CA 1
ATOM 769 C C . ASP A 1 102 ? -10.457 -0.945 -5.713 1.00 93.75 102 ASP A C 1
ATOM 771 O O . ASP A 1 102 ? -11.496 -0.392 -5.357 1.00 93.75 102 ASP A O 1
ATOM 775 N N . SER A 1 103 ? -10.384 -2.276 -5.801 1.00 96.31 103 SER A N 1
ATOM 776 C CA . SER A 1 103 ? -11.518 -3.153 -5.526 1.00 96.31 103 SER A CA 1
ATOM 777 C C . SER A 1 103 ? -11.716 -3.333 -4.022 1.00 96.31 103 SER A C 1
ATOM 779 O O . SER A 1 103 ? -10.839 -3.838 -3.316 1.00 96.31 103 SER A O 1
ATOM 781 N N . PHE A 1 104 ? -12.905 -2.993 -3.534 1.00 96.12 104 PHE A N 1
ATOM 782 C CA . PHE A 1 104 ? -13.335 -3.219 -2.157 1.00 96.12 104 PHE A CA 1
ATOM 783 C C . PHE A 1 104 ? -14.837 -3.510 -2.092 1.00 96.12 104 PHE A C 1
ATOM 785 O O . PHE A 1 104 ? -15.594 -3.156 -2.997 1.00 96.12 104 PHE A O 1
ATOM 792 N N . THR A 1 105 ? -15.266 -4.146 -1.008 1.00 96.69 105 THR A N 1
ATOM 793 C CA . THR A 1 105 ? -16.673 -4.306 -0.631 1.00 96.69 105 THR A CA 1
ATOM 794 C C . THR A 1 105 ? -16.950 -3.533 0.650 1.00 96.69 105 THR A C 1
ATOM 796 O O . THR A 1 105 ? -16.042 -3.296 1.450 1.00 96.69 105 THR A O 1
ATOM 799 N N . MET A 1 106 ? -18.205 -3.142 0.845 1.00 95.12 106 MET A N 1
ATOM 800 C CA . MET A 1 106 ? -18.650 -2.404 2.021 1.00 95.12 106 MET A CA 1
ATOM 801 C C . MET A 1 106 ? -19.899 -3.066 2.595 1.00 95.12 106 MET A C 1
ATOM 803 O O . MET A 1 106 ? -20.798 -3.436 1.840 1.00 95.12 106 MET A O 1
ATOM 807 N N . ASP A 1 107 ? -19.921 -3.211 3.913 1.00 94.44 107 ASP A N 1
ATOM 808 C CA . ASP A 1 107 ? -21.110 -3.527 4.694 1.00 94.44 107 ASP A CA 1
ATOM 809 C C . ASP A 1 107 ? -21.545 -2.243 5.409 1.00 94.44 107 ASP A C 1
ATOM 811 O O . ASP A 1 107 ? -20.866 -1.762 6.318 1.00 94.44 107 ASP A O 1
ATOM 815 N N . ASP A 1 108 ? -22.651 -1.657 4.951 1.00 89.88 108 ASP A N 1
ATOM 816 C CA . ASP A 1 108 ? -23.178 -0.397 5.481 1.00 89.88 108 ASP A CA 1
ATOM 817 C C . ASP A 1 108 ? -23.765 -0.546 6.890 1.00 89.88 108 ASP A C 1
ATOM 819 O O . ASP A 1 108 ? -23.718 0.402 7.676 1.00 89.88 108 ASP A O 1
ATOM 823 N N . ASP A 1 109 ? -24.305 -1.724 7.217 1.00 90.75 109 ASP A N 1
ATOM 824 C CA . ASP A 1 109 ? -24.939 -1.983 8.510 1.00 90.75 109 ASP A CA 1
ATOM 825 C C . ASP A 1 109 ? -23.871 -2.175 9.596 1.00 90.75 109 ASP A C 1
ATOM 827 O O . ASP A 1 109 ? -24.009 -1.663 10.710 1.00 90.75 109 ASP A O 1
ATOM 831 N N . ALA A 1 110 ? -22.782 -2.871 9.256 1.00 90.94 110 ALA A N 1
ATOM 832 C CA . ALA A 1 110 ? -21.628 -3.058 10.134 1.00 90.94 110 ALA A CA 1
ATOM 833 C C . ALA A 1 110 ? -20.628 -1.885 10.092 1.00 90.94 110 ALA A C 1
ATOM 835 O O . ALA A 1 110 ? -19.780 -1.772 10.976 1.00 90.94 110 ALA A O 1
ATOM 836 N N . MET A 1 111 ? -20.736 -0.993 9.098 1.00 90.06 111 MET A N 1
ATOM 837 C CA . MET A 1 111 ? -19.751 0.055 8.786 1.00 90.06 111 MET A CA 1
ATOM 838 C C . MET A 1 111 ? -18.343 -0.508 8.529 1.00 90.06 111 MET A C 1
ATOM 840 O O . MET A 1 111 ? -17.330 0.068 8.932 1.00 90.06 111 MET A O 1
ATOM 844 N N . GLU A 1 112 ? -18.279 -1.637 7.827 1.00 93.62 112 GLU A N 1
ATOM 845 C CA . GLU A 1 112 ? -17.047 -2.369 7.543 1.00 93.62 112 GLU A CA 1
ATOM 846 C C . GLU A 1 112 ? -16.658 -2.245 6.067 1.00 93.62 112 GLU A C 1
ATOM 848 O O . GLU A 1 112 ? -17.489 -2.355 5.166 1.00 93.62 112 GLU A O 1
ATOM 853 N N . VAL A 1 113 ? -15.363 -2.052 5.798 1.00 95.56 113 VAL A N 1
ATOM 854 C CA . VAL A 1 113 ? -14.810 -2.019 4.437 1.00 95.56 113 VAL A CA 1
ATOM 855 C C . VAL A 1 113 ? -13.772 -3.119 4.290 1.00 95.56 113 VAL A C 1
ATOM 857 O O . VAL A 1 113 ? -12.787 -3.168 5.027 1.00 95.56 113 VAL A O 1
ATOM 860 N N . THR A 1 114 ? -13.957 -3.975 3.288 1.00 96.31 114 THR A N 1
ATOM 861 C CA . THR A 1 114 ? -13.026 -5.056 2.962 1.00 96.31 114 THR A CA 1
ATOM 862 C C . THR A 1 114 ? -12.383 -4.794 1.607 1.00 96.31 114 THR A C 1
ATOM 864 O O . THR A 1 114 ? -13.021 -4.904 0.565 1.00 96.31 114 THR A O 1
ATOM 867 N N . VAL A 1 115 ? -11.091 -4.465 1.608 1.00 95.31 115 VAL A N 1
ATOM 868 C CA . VAL A 1 115 ? -10.293 -4.373 0.373 1.00 95.31 115 VAL A CA 1
ATOM 869 C C . VAL A 1 115 ? -10.014 -5.768 -0.190 1.00 95.31 115 VAL A C 1
ATOM 871 O O . VAL A 1 115 ? -9.687 -6.685 0.569 1.00 95.31 115 VAL A O 1
ATOM 874 N N . ALA A 1 116 ? -10.107 -5.925 -1.511 1.00 95.94 116 ALA A N 1
ATOM 875 C CA . ALA A 1 116 ? -9.880 -7.205 -2.180 1.00 95.94 116 ALA A CA 1
ATOM 876 C C . ALA A 1 116 ? -8.403 -7.626 -2.118 1.00 95.94 116 ALA A C 1
ATOM 878 O O . ALA A 1 116 ? -8.095 -8.778 -1.820 1.00 95.94 116 ALA A O 1
ATOM 879 N N . TYR A 1 117 ? -7.486 -6.678 -2.331 1.00 95.56 117 TYR A N 1
ATOM 880 C CA . TYR A 1 117 ? -6.046 -6.934 -2.331 1.00 95.56 117 TYR A CA 1
ATOM 881 C C . TYR A 1 117 ? -5.351 -6.111 -1.249 1.00 95.56 117 TYR A C 1
ATOM 883 O O . TYR A 1 117 ? -5.273 -4.884 -1.324 1.00 95.56 117 TYR A O 1
ATOM 891 N N . ASN A 1 118 ? -4.799 -6.788 -0.240 1.00 95.81 118 ASN A N 1
ATOM 892 C CA . ASN A 1 118 ? -3.892 -6.143 0.701 1.00 95.81 118 ASN A CA 1
ATOM 893 C C . ASN A 1 118 ? -2.507 -6.007 0.058 1.00 95.81 118 ASN A C 1
ATOM 895 O O . ASN A 1 118 ? -1.670 -6.905 0.140 1.00 95.81 118 ASN A O 1
ATOM 899 N N . MET A 1 119 ? -2.256 -4.861 -0.569 1.00 95.88 119 MET A N 1
ATOM 900 C CA . MET A 1 119 ? -0.990 -4.626 -1.258 1.00 95.88 119 MET A CA 1
ATOM 901 C C . MET A 1 119 ? 0.232 -4.614 -0.319 1.00 95.88 119 MET A C 1
ATOM 903 O O . MET A 1 119 ? 1.331 -4.909 -0.772 1.00 95.88 119 MET A O 1
ATOM 907 N N . ASN A 1 120 ? 0.071 -4.343 0.986 1.00 95.81 120 ASN A N 1
ATOM 908 C CA . ASN A 1 120 ? 1.181 -4.466 1.946 1.00 95.81 120 ASN A CA 1
ATOM 909 C C . ASN A 1 120 ? 1.580 -5.929 2.142 1.00 95.81 120 ASN A C 1
ATOM 911 O O . ASN A 1 120 ? 2.766 -6.243 2.149 1.00 95.81 120 ASN A O 1
ATOM 915 N N . ARG A 1 121 ? 0.596 -6.829 2.225 1.00 95.44 121 ARG A N 1
ATOM 916 C CA . ARG A 1 121 ? 0.840 -8.273 2.276 1.00 95.44 121 ARG A CA 1
ATOM 917 C C . ARG A 1 121 ? 1.502 -8.773 0.991 1.00 95.44 121 ARG A C 1
ATOM 919 O O . ARG A 1 121 ? 2.499 -9.478 1.068 1.00 95.44 121 ARG A O 1
ATOM 926 N N . ILE A 1 122 ? 1.019 -8.328 -0.171 1.00 96.12 122 ILE A N 1
ATOM 927 C CA . ILE A 1 122 ? 1.585 -8.704 -1.479 1.00 96.12 122 ILE A CA 1
ATOM 928 C C . ILE A 1 122 ? 3.057 -8.282 -1.602 1.00 96.12 122 ILE A C 1
ATOM 930 O O . ILE A 1 122 ? 3.864 -9.056 -2.113 1.00 96.12 122 ILE A O 1
ATOM 934 N N . ILE A 1 123 ? 3.441 -7.102 -1.097 1.00 95.88 123 ILE A N 1
ATOM 935 C CA . ILE A 1 123 ? 4.857 -6.701 -1.050 1.00 95.88 123 ILE A CA 1
ATOM 936 C C . ILE A 1 123 ? 5.681 -7.710 -0.234 1.00 95.88 123 ILE A C 1
ATOM 938 O O . ILE A 1 123 ? 6.739 -8.139 -0.684 1.00 95.88 123 ILE A O 1
ATOM 942 N N . VAL A 1 124 ? 5.201 -8.119 0.944 1.00 95.75 124 VAL A N 1
ATOM 943 C CA . VAL A 1 124 ? 5.918 -9.063 1.823 1.00 95.75 124 VAL A CA 1
ATOM 944 C C . VAL A 1 124 ? 6.012 -10.467 1.222 1.00 95.75 124 VAL A C 1
ATOM 946 O O . VAL A 1 124 ? 7.054 -11.115 1.340 1.00 95.75 124 VAL A O 1
ATOM 949 N N . GLU A 1 125 ? 4.954 -10.930 0.556 1.00 95.44 125 GLU A N 1
ATOM 950 C CA . GLU A 1 125 ? 4.933 -12.205 -0.175 1.00 95.44 125 GLU A CA 1
ATOM 951 C C . GLU A 1 125 ? 5.959 -12.218 -1.321 1.00 95.44 125 GLU A C 1
ATOM 953 O O . GLU A 1 125 ? 6.545 -13.259 -1.609 1.00 95.44 125 GLU A O 1
ATOM 958 N N . ASN A 1 126 ? 6.235 -11.055 -1.923 1.00 95.94 126 ASN A N 1
ATOM 959 C CA . ASN A 1 126 ? 7.171 -10.888 -3.039 1.00 95.94 126 ASN A CA 1
ATOM 960 C C . ASN A 1 126 ? 8.498 -10.222 -2.632 1.00 95.94 126 ASN A C 1
ATOM 962 O O . ASN A 1 126 ? 9.243 -9.763 -3.498 1.00 95.94 126 ASN A O 1
ATOM 966 N N . LYS A 1 127 ? 8.826 -10.179 -1.332 1.00 94.44 127 LYS A N 1
ATOM 967 C CA . LYS A 1 127 ? 9.984 -9.430 -0.804 1.00 94.44 127 LYS A CA 1
ATOM 968 C C . LYS A 1 127 ? 11.349 -9.867 -1.344 1.00 94.44 127 LYS A C 1
ATOM 970 O O . LYS A 1 127 ? 12.288 -9.108 -1.216 1.00 94.44 127 LYS A O 1
ATOM 975 N N . ALA A 1 128 ? 11.453 -11.079 -1.890 1.00 92.81 128 ALA A N 1
ATOM 976 C CA . ALA A 1 128 ? 12.673 -11.620 -2.499 1.00 92.81 128 ALA A CA 1
ATOM 977 C C . ALA A 1 128 ? 12.718 -11.430 -4.030 1.00 92.81 128 ALA A C 1
ATOM 979 O O . ALA A 1 128 ? 13.524 -12.059 -4.709 1.00 92.81 128 ALA A O 1
ATOM 980 N N . SER A 1 129 ? 11.781 -10.661 -4.593 1.00 93.25 129 SER A N 1
ATOM 981 C CA . SER A 1 129 ? 11.819 -10.276 -6.003 1.00 93.25 129 SER A CA 1
ATOM 982 C C . SER A 1 129 ? 12.632 -9.000 -6.177 1.00 93.25 129 SER A C 1
ATOM 984 O O . SER A 1 129 ? 12.529 -8.096 -5.356 1.00 93.25 129 SER A O 1
ATOM 986 N N . GLU A 1 130 ? 13.296 -8.870 -7.324 1.00 90.75 130 GLU A N 1
ATOM 987 C CA . GLU A 1 130 ? 14.083 -7.683 -7.701 1.00 90.75 130 GLU A CA 1
ATOM 988 C C . GLU A 1 130 ? 13.264 -6.373 -7.783 1.00 90.75 130 GLU A C 1
ATOM 990 O O . GLU A 1 130 ? 13.804 -5.285 -7.994 1.00 90.75 130 GLU A O 1
ATOM 995 N N . TYR A 1 131 ? 11.933 -6.459 -7.677 1.00 91.56 131 TYR A N 1
ATOM 996 C CA . TYR A 1 131 ? 11.031 -5.328 -7.860 1.00 91.56 131 TYR A CA 1
ATOM 997 C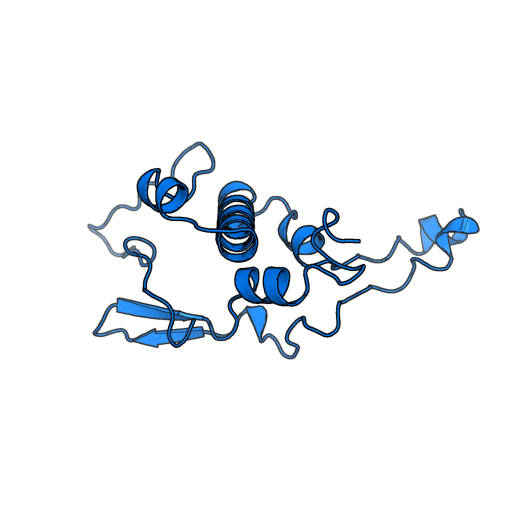 C . TYR A 1 131 ? 10.757 -4.548 -6.570 1.00 91.56 131 TYR A C 1
ATOM 999 O O . TYR A 1 131 ? 10.525 -3.338 -6.637 1.00 91.56 131 TYR A O 1
ATOM 1007 N N . VAL A 1 132 ? 10.740 -5.209 -5.409 1.00 91.94 132 VAL A N 1
ATOM 1008 C CA . VAL A 1 132 ? 10.282 -4.633 -4.130 1.00 91.94 132 VAL A CA 1
ATOM 1009 C C . VAL A 1 132 ? 11.224 -4.992 -2.986 1.00 91.94 132 VAL A C 1
ATOM 1011 O O . VAL A 1 132 ? 12.001 -5.921 -3.098 1.00 91.94 132 VAL A O 1
ATOM 1014 N N . ALA A 1 133 ? 11.118 -4.275 -1.861 1.00 86.00 133 ALA A N 1
ATOM 1015 C CA . ALA A 1 133 ? 11.838 -4.571 -0.616 1.00 86.00 133 ALA A CA 1
ATOM 1016 C C . ALA A 1 133 ? 13.351 -4.858 -0.812 1.00 86.00 133 ALA A C 1
ATOM 1018 O O . ALA A 1 133 ? 13.784 -5.994 -0.642 1.00 86.00 133 ALA A O 1
ATOM 1019 N N . PRO A 1 134 ? 14.187 -3.823 -1.041 1.00 76.62 134 PRO A N 1
ATOM 1020 C CA . PRO A 1 134 ? 15.594 -3.950 -1.469 1.00 76.62 134 PRO A CA 1
ATOM 1021 C C . PRO A 1 134 ? 16.550 -4.525 -0.401 1.00 76.62 134 PRO A C 1
ATOM 1023 O O . PRO A 1 134 ? 17.763 -4.352 -0.473 1.00 76.62 134 PRO A O 1
ATOM 1026 N N . PHE A 1 135 ? 16.011 -5.119 0.661 1.00 77.12 135 PHE A N 1
ATOM 1027 C CA . PHE A 1 135 ? 16.755 -5.684 1.781 1.00 77.12 135 PHE A CA 1
ATOM 1028 C C . PHE A 1 135 ? 16.970 -7.195 1.647 1.00 77.12 135 PHE A C 1
ATOM 1030 O O . PHE A 1 135 ? 17.674 -7.768 2.477 1.00 77.12 135 PHE A O 1
ATOM 1037 N N . PHE A 1 136 ? 16.327 -7.835 0.667 1.00 75.25 136 PHE A N 1
ATOM 1038 C CA . PHE A 1 136 ? 16.261 -9.293 0.548 1.00 75.25 136 PHE A CA 1
ATOM 1039 C C . PHE A 1 136 ? 16.699 -9.817 -0.831 1.00 75.25 136 PHE A C 1
ATOM 1041 O O . PHE A 1 136 ? 16.450 -10.988 -1.120 1.00 75.25 136 PHE A O 1
ATOM 1048 N N . ASP A 1 137 ? 17.365 -8.967 -1.622 1.00 57.94 137 ASP A N 1
ATOM 1049 C CA . ASP A 1 137 ? 18.089 -9.323 -2.854 1.00 57.94 137 ASP A CA 1
ATOM 1050 C C . ASP A 1 137 ? 19.472 -9.940 -2.561 1.00 57.94 137 ASP A C 1
ATOM 1052 O O . ASP A 1 137 ? 20.157 -9.470 -1.616 1.00 57.94 137 ASP A O 1
#

Foldseek 3Di:
DPPDDDQPPPQADPDPPGDDDDDPAQDASDDPVQCVPDDDDLSNQLVVVRRCCRRCPVVPVVCQQQLKQAADDPVVCVVPVVRVVRRDIDHDPLPDPPCLQVDWDADPVVRDIGRPDSSSNSLSVCCCPPRHVVPND

Secondary structure (DSSP, 8-state):
-TTSPP-TT-S---STT------SS---S--HHHHHH--HHHHHHHHHHHHHHHHTTTTTHHHHHTT-BPPPPHHHHHH-GGGGGGSS-B--TTS-TTTGGG-EEEETTTTEEEES--HHHHHHHTTTSTTS-TT--

Radius of gyration: 18.36 Å; chains: 1; bounding box: 47×32×48 Å

Organism: NCBI:txid2840769

Sequence (137 aa):
SEGEPFREGLVLDRKAPALVSIPYVSGTSVTEEMIGGTSGIDETLALLYLMRQEIFFAEGRRVADLGIRLPVCEVEAANTPSAADYIEALIPSFIPLNYGMDSFTMDDDAMEVTVAYNMNRIIVENKASEYVAPFFD

pLDDT: mean 91.71, std 5.02, range [57.94, 96.69]